Protein AF-A0A8H2JGE2-F1 (afdb_monomer_lite)

Secondary structure (DSSP, 8-state):
---HHHHHHHHHH-HHHHHHH-TT-EEEEEEEE-SSEEEEEEE-TT----SS--EEEEETTT--EEEEESSS-----TT-EEES-PPP-

Foldseek 3Di:
DDDPVLLLVLCVPDPVNCVVLHPPKHWDPKFWDDPFWTKIFIGRPVNPPLPPTWIWIATRPPSDTDDGDRDDDDPPPPPIDMDDDDDDD

pLDDT: mean 79.11, std 14.94, range [42.34, 95.44]

Structure (mmCIF, N/CA/C/O backbone):
data_AF-A0A8H2JGE2-F1
#
_entry.id   AF-A0A8H2JGE2-F1
#
loop_
_atom_site.group_PDB
_atom_site.id
_atom_site.type_symbol
_atom_site.label_atom_id
_atom_site.label_alt_id
_atom_site.label_comp_id
_atom_site.label_asym_id
_atom_site.label_entity_id
_atom_site.label_seq_id
_atom_site.pdbx_PDB_ins_code
_atom_site.Cartn_x
_atom_site.Cartn_y
_atom_site.Cartn_z
_atom_site.occupancy
_atom_site.B_iso_or_equiv
_atom_site.auth_seq_id
_atom_site.auth_comp_id
_atom_site.auth_asym_id
_atom_site.auth_atom_id
_atom_site.pdbx_PDB_model_num
ATOM 1 N N . MET A 1 1 ? -3.111 2.066 14.453 1.00 83.56 1 MET A N 1
ATOM 2 C CA . MET A 1 1 ? -3.471 2.043 13.028 1.00 83.56 1 MET A CA 1
ATOM 3 C C . MET A 1 1 ? -2.476 2.909 12.280 1.00 83.56 1 MET A C 1
ATOM 5 O O . MET A 1 1 ? -2.198 4.002 12.767 1.00 83.56 1 MET A O 1
ATOM 9 N N . ILE A 1 2 ? -1.897 2.415 11.188 1.00 92.44 2 ILE A N 1
ATOM 10 C CA . ILE A 1 2 ? -0.936 3.165 10.374 1.00 92.44 2 ILE A CA 1
ATOM 11 C C . ILE A 1 2 ? -1.649 4.058 9.352 1.00 92.44 2 ILE A C 1
ATOM 13 O O . ILE A 1 2 ? -2.795 3.801 8.971 1.00 92.44 2 ILE A O 1
ATOM 17 N N . THR A 1 3 ? -0.980 5.123 8.920 1.00 94.94 3 THR A N 1
ATOM 18 C CA . THR A 1 3 ? -1.486 6.024 7.878 1.00 94.94 3 THR A C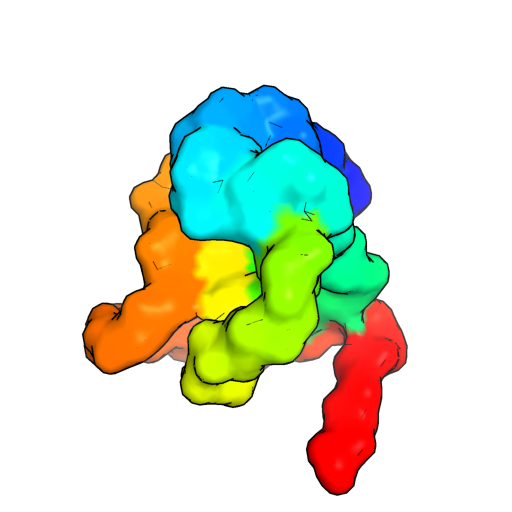A 1
ATOM 19 C C . THR A 1 3 ? -1.298 5.422 6.485 1.00 94.94 3 THR A C 1
ATOM 21 O O . THR A 1 3 ? -0.504 4.500 6.293 1.00 94.94 3 THR A O 1
ATOM 24 N N . PHE A 1 4 ? -2.002 5.972 5.494 1.00 92.62 4 PHE A N 1
ATOM 25 C CA . PHE A 1 4 ? -1.835 5.572 4.097 1.00 92.62 4 PHE A CA 1
ATOM 26 C C . PHE A 1 4 ? -0.398 5.803 3.596 1.00 92.62 4 PHE A C 1
ATOM 28 O O . PHE A 1 4 ? 0.189 4.923 2.980 1.00 92.62 4 PHE A O 1
ATOM 35 N N . GLU A 1 5 ? 0.221 6.935 3.942 1.00 94.00 5 GLU A N 1
ATOM 36 C CA . GLU A 1 5 ? 1.619 7.231 3.594 1.00 94.00 5 GLU A CA 1
ATOM 37 C C . GLU A 1 5 ? 2.607 6.242 4.238 1.00 94.00 5 GLU A C 1
ATOM 39 O O . GLU A 1 5 ? 3.543 5.777 3.588 1.00 94.00 5 GLU A O 1
ATOM 44 N N . GLN A 1 6 ? 2.373 5.855 5.497 1.00 95.44 6 GLN A N 1
ATOM 45 C CA . GLN A 1 6 ? 3.171 4.818 6.158 1.00 95.44 6 GLN A CA 1
ATOM 46 C C . GLN A 1 6 ? 3.029 3.473 5.445 1.00 95.44 6 GLN A C 1
ATOM 48 O O . GLN A 1 6 ? 4.025 2.794 5.217 1.00 95.44 6 GLN A O 1
ATOM 53 N N . ALA A 1 7 ? 1.807 3.115 5.053 1.00 93.81 7 ALA A N 1
ATOM 54 C CA . ALA A 1 7 ? 1.543 1.887 4.322 1.00 93.81 7 ALA A CA 1
ATOM 55 C C . ALA A 1 7 ? 2.209 1.899 2.928 1.00 93.81 7 ALA A C 1
ATOM 57 O O . ALA A 1 7 ? 2.805 0.896 2.541 1.00 93.81 7 ALA A O 1
ATOM 58 N N . ARG A 1 8 ? 2.224 3.043 2.222 1.00 93.88 8 ARG A N 1
ATOM 59 C CA . ARG A 1 8 ? 2.948 3.205 0.945 1.00 93.88 8 ARG A CA 1
ATOM 60 C C . ARG A 1 8 ? 4.448 2.998 1.128 1.00 93.88 8 ARG A C 1
ATOM 62 O O . ARG A 1 8 ? 5.077 2.296 0.340 1.00 93.88 8 ARG A O 1
ATOM 69 N N . SER A 1 9 ? 5.009 3.565 2.196 1.00 94.38 9 SER A N 1
ATOM 70 C CA . SER A 1 9 ? 6.418 3.383 2.550 1.00 94.38 9 SER A CA 1
ATOM 71 C C . SER A 1 9 ? 6.752 1.914 2.840 1.00 94.38 9 SER A C 1
ATOM 73 O O . SER A 1 9 ? 7.777 1.420 2.366 1.00 94.38 9 SER A O 1
ATOM 75 N N . THR A 1 10 ? 5.863 1.176 3.522 1.00 93.81 10 THR A N 1
ATOM 76 C CA . THR A 1 10 ? 6.012 -0.279 3.695 1.00 93.81 10 THR A CA 1
ATOM 77 C C . THR A 1 10 ? 6.078 -0.989 2.345 1.00 93.81 10 THR A C 1
ATOM 79 O O . THR A 1 10 ? 7.005 -1.765 2.125 1.00 93.81 10 THR A O 1
ATOM 82 N N . VAL A 1 11 ? 5.134 -0.724 1.435 1.00 91.12 11 VAL A N 1
ATOM 83 C CA . VAL A 1 11 ? 5.093 -1.388 0.119 1.00 91.12 11 VAL A CA 1
ATOM 84 C C . VAL A 1 11 ? 6.357 -1.087 -0.688 1.00 91.12 11 VAL A C 1
ATOM 86 O O . VAL A 1 11 ? 6.965 -2.010 -1.221 1.00 91.12 11 VAL A O 1
ATOM 89 N N . ALA A 1 12 ? 6.813 0.169 -0.713 1.00 91.44 12 ALA A N 1
ATOM 90 C CA . ALA A 1 12 ? 8.040 0.573 -1.407 1.00 91.44 12 ALA A CA 1
ATOM 91 C C . ALA A 1 12 ? 9.314 -0.100 -0.843 1.00 91.44 12 ALA A C 1
ATOM 93 O O . ALA A 1 12 ? 10.285 -0.359 -1.568 1.00 91.44 12 ALA A O 1
ATOM 94 N N . ALA A 1 13 ? 9.327 -0.385 0.463 1.00 91.88 13 ALA A N 1
ATOM 95 C CA . ALA A 1 13 ? 10.445 -1.025 1.147 1.00 91.88 13 ALA A CA 1
ATOM 96 C C . ALA A 1 13 ? 10.399 -2.564 1.108 1.00 91.88 13 ALA A C 1
ATOM 98 O O . ALA A 1 13 ? 11.433 -3.196 1.346 1.00 91.88 13 ALA A O 1
ATOM 99 N N . ASP A 1 14 ? 9.244 -3.165 0.812 1.00 90.94 14 ASP A N 1
ATOM 100 C CA . ASP A 1 14 ? 9.047 -4.612 0.858 1.00 90.94 14 ASP A CA 1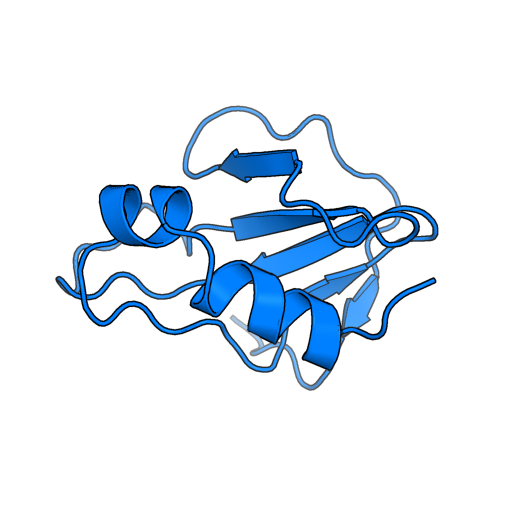
ATOM 101 C C . ASP A 1 14 ? 9.883 -5.324 -0.219 1.00 90.94 14 ASP A C 1
ATOM 103 O O . ASP A 1 14 ? 9.710 -5.141 -1.427 1.00 90.94 14 ASP A O 1
ATOM 107 N N . ALA A 1 15 ? 10.821 -6.160 0.234 1.00 88.94 15 ALA A N 1
ATOM 108 C CA . ALA A 1 15 ? 11.750 -6.866 -0.647 1.00 88.94 15 ALA A CA 1
ATOM 109 C C . ALA A 1 15 ? 11.030 -7.800 -1.622 1.00 88.94 15 ALA A C 1
ATOM 111 O O . ALA A 1 15 ? 11.481 -8.004 -2.745 1.00 88.94 15 ALA A O 1
ATOM 112 N N . ALA A 1 16 ? 9.903 -8.354 -1.197 1.00 84.81 16 ALA A N 1
ATOM 113 C CA . ALA A 1 16 ? 9.186 -9.347 -1.955 1.00 84.81 16 ALA A CA 1
ATOM 114 C C . ALA A 1 16 ? 8.196 -8.680 -2.938 1.00 84.81 16 ALA A C 1
ATOM 116 O O . ALA A 1 16 ? 7.811 -9.312 -3.922 1.00 84.81 16 ALA A O 1
ATOM 117 N N . VAL A 1 17 ? 7.767 -7.435 -2.696 1.00 85.25 17 VAL A N 1
ATOM 118 C CA . VAL A 1 17 ? 7.114 -6.571 -3.700 1.00 85.25 17 VAL A CA 1
ATOM 119 C C . VAL A 1 17 ? 8.131 -6.194 -4.779 1.00 85.25 17 VAL A C 1
ATOM 121 O O . VAL A 1 17 ? 7.856 -6.382 -5.960 1.00 85.25 17 VAL A O 1
ATOM 124 N N . ARG A 1 18 ? 9.343 -5.784 -4.387 1.00 86.62 18 ARG A N 1
ATOM 125 C CA . ARG A 1 18 ? 10.439 -5.483 -5.324 1.00 86.62 18 ARG A CA 1
ATOM 126 C C . ARG A 1 18 ? 10.828 -6.672 -6.202 1.00 86.62 18 ARG A C 1
ATOM 128 O O . ARG A 1 18 ? 11.017 -6.506 -7.399 1.00 86.62 18 ARG A O 1
ATOM 135 N N . GLU A 1 19 ? 10.909 -7.871 -5.629 1.00 85.69 19 GLU A N 1
ATOM 136 C CA . GLU A 1 19 ? 11.182 -9.101 -6.387 1.00 85.69 19 GLU A CA 1
ATOM 137 C C . GLU A 1 19 ? 10.099 -9.387 -7.439 1.00 85.69 19 GLU A C 1
ATOM 139 O O . GLU A 1 19 ? 10.404 -9.909 -8.507 1.00 85.69 19 GLU A O 1
ATOM 144 N N . PHE A 1 20 ? 8.842 -9.030 -7.154 1.00 81.12 20 PHE A N 1
ATOM 145 C CA . PHE A 1 20 ? 7.713 -9.306 -8.039 1.00 81.12 20 PHE A CA 1
ATOM 146 C C . PHE A 1 20 ? 7.544 -8.259 -9.152 1.00 81.12 20 PHE A C 1
ATOM 148 O O . PHE A 1 20 ? 7.317 -8.638 -10.296 1.00 81.12 20 PHE A O 1
ATOM 155 N N . PHE A 1 21 ? 7.658 -6.963 -8.838 1.00 80.44 21 PHE A N 1
ATOM 156 C CA . PHE A 1 21 ? 7.448 -5.863 -9.802 1.00 80.44 21 PHE A CA 1
ATOM 157 C C . PHE A 1 21 ? 8.735 -5.318 -10.434 1.00 80.44 21 PHE A C 1
ATOM 159 O O . PHE A 1 21 ? 8.680 -4.443 -11.300 1.00 80.44 21 PHE A O 1
ATOM 166 N N . GLY A 1 22 ? 9.888 -5.833 -10.006 1.00 81.19 22 GLY A N 1
ATOM 167 C CA . GLY A 1 22 ? 11.202 -5.392 -10.449 1.00 81.19 22 GLY A CA 1
ATOM 168 C C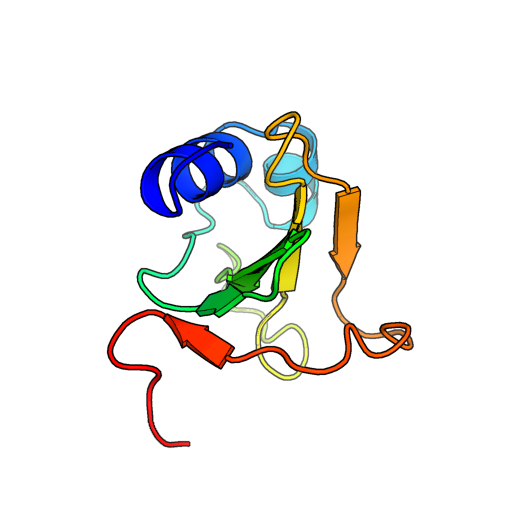 . GLY A 1 22 ? 11.718 -4.164 -9.701 1.00 81.19 22 GLY A C 1
ATOM 169 O O . GLY A 1 22 ? 10.985 -3.425 -9.040 1.00 81.19 22 GLY A O 1
ATOM 170 N N . ASP A 1 23 ? 13.024 -3.936 -9.818 1.00 80.38 23 ASP A N 1
ATOM 171 C CA . ASP A 1 23 ? 13.647 -2.710 -9.330 1.00 80.38 23 ASP A CA 1
ATOM 172 C C . ASP A 1 23 ? 13.103 -1.509 -10.116 1.00 80.38 23 ASP A C 1
ATOM 174 O O . ASP A 1 23 ? 13.249 -1.444 -11.334 1.00 80.38 23 ASP A O 1
ATOM 178 N N . GLY A 1 24 ? 12.497 -0.547 -9.413 1.00 81.62 24 GLY A N 1
ATOM 179 C CA . GLY A 1 24 ? 11.963 0.680 -10.015 1.00 81.62 24 GLY A CA 1
ATOM 180 C C . GLY A 1 24 ? 10.439 0.764 -10.112 1.00 81.62 24 GLY A C 1
ATOM 181 O O . GLY A 1 24 ? 9.951 1.714 -10.716 1.00 81.62 24 GLY A O 1
ATOM 182 N N . PHE A 1 25 ? 9.695 -0.176 -9.518 1.00 86.38 25 PHE A N 1
ATOM 183 C CA . PHE A 1 25 ? 8.245 -0.033 -9.376 1.00 86.38 25 PHE A CA 1
ATOM 184 C C . PHE A 1 25 ? 7.886 1.226 -8.575 1.00 86.38 25 PHE A C 1
ATOM 186 O O . PHE A 1 25 ? 8.630 1.641 -7.676 1.00 86.38 25 PHE A O 1
ATOM 193 N N . THR A 1 26 ? 6.726 1.808 -8.859 1.00 88.25 26 THR A N 1
ATOM 194 C CA . THR A 1 26 ? 6.200 2.963 -8.120 1.00 88.25 26 THR A CA 1
ATOM 195 C C . THR A 1 26 ? 4.889 2.614 -7.441 1.00 88.25 26 THR A C 1
ATOM 197 O O . THR A 1 26 ? 4.065 1.905 -7.999 1.00 88.25 26 THR A O 1
ATOM 200 N N . VAL A 1 27 ? 4.703 3.090 -6.209 1.00 89.25 27 VAL A N 1
ATOM 201 C CA . VAL A 1 27 ? 3.432 2.962 -5.483 1.00 89.25 27 VAL A CA 1
ATOM 202 C C . VAL A 1 27 ? 2.644 4.244 -5.684 1.00 89.25 27 VAL A C 1
ATOM 204 O O . VAL A 1 27 ? 3.153 5.322 -5.348 1.00 89.25 27 VAL A O 1
ATOM 207 N N . ASP A 1 28 ? 1.413 4.130 -6.163 1.00 88.00 28 ASP A N 1
ATOM 208 C CA . ASP A 1 28 ? 0.574 5.280 -6.480 1.00 88.00 28 ASP A CA 1
ATOM 209 C C . ASP A 1 28 ? 0.219 6.128 -5.260 1.00 88.00 28 ASP A C 1
ATOM 211 O O . ASP A 1 28 ? 0.247 5.679 -4.110 1.00 88.00 28 ASP A O 1
ATOM 215 N N . GLU A 1 29 ? -0.096 7.398 -5.518 1.00 88.75 29 GLU A N 1
ATOM 216 C CA . GLU A 1 29 ? -0.559 8.344 -4.495 1.00 88.75 29 GLU A CA 1
ATOM 217 C C . GLU A 1 29 ? -2.033 8.163 -4.128 1.00 88.75 29 GLU A C 1
ATOM 219 O O . GLU A 1 29 ? -2.470 8.690 -3.104 1.00 88.75 29 GLU A O 1
ATOM 224 N N . PHE A 1 30 ? -2.775 7.401 -4.929 1.00 86.56 30 PHE A N 1
ATOM 225 C CA . PHE A 1 30 ? -4.161 7.037 -4.681 1.00 86.56 30 PHE A CA 1
ATOM 226 C C . PHE A 1 30 ? -4.280 5.555 -4.305 1.00 86.56 30 PHE A C 1
ATOM 228 O O . PHE A 1 30 ? -3.355 4.754 -4.465 1.00 86.56 30 PHE A O 1
ATOM 235 N N . GLY A 1 31 ? -5.435 5.180 -3.770 1.00 87.00 31 GLY A N 1
ATOM 236 C CA . GLY A 1 31 ? -5.741 3.794 -3.438 1.00 87.00 31 GLY A CA 1
ATOM 237 C C . GLY A 1 31 ? -7.148 3.660 -2.885 1.00 87.00 31 GLY A C 1
ATOM 238 O O . GLY A 1 31 ? -7.975 4.556 -3.038 1.00 87.00 31 GLY A O 1
ATOM 239 N N . TRP A 1 32 ? -7.414 2.558 -2.194 1.00 89.94 32 TRP A N 1
ATOM 240 C CA . TRP A 1 32 ? -8.689 2.321 -1.528 1.00 89.94 32 TRP A CA 1
ATOM 241 C C . TRP A 1 32 ? -8.488 1.840 -0.097 1.00 89.94 32 TRP A C 1
ATOM 243 O O . TRP A 1 32 ? -7.435 1.313 0.261 1.00 89.94 32 TRP A O 1
ATOM 253 N N . GLN A 1 33 ? -9.501 2.008 0.747 1.00 90.94 33 GLN A N 1
ATOM 254 C CA . GLN A 1 33 ? -9.464 1.535 2.127 1.00 90.94 33 GLN A CA 1
ATOM 255 C C . GLN A 1 33 ? -10.817 1.088 2.652 1.00 90.94 33 GLN A C 1
ATOM 257 O O . GLN A 1 33 ? -11.848 1.620 2.256 1.00 90.94 33 GLN A O 1
ATOM 262 N N . ASN A 1 34 ? -10.790 0.196 3.633 1.00 89.31 34 ASN A N 1
ATOM 263 C CA . ASN A 1 34 ? -11.895 -0.026 4.563 1.00 89.31 34 ASN A CA 1
ATOM 264 C C . ASN A 1 34 ? -11.359 0.057 6.004 1.00 89.31 34 ASN A C 1
ATOM 266 O O . ASN A 1 34 ? -10.279 0.613 6.226 1.00 89.31 34 ASN A O 1
ATOM 270 N N . ASP A 1 35 ? -12.091 -0.451 6.991 1.00 89.94 35 ASP A N 1
ATOM 271 C CA . ASP A 1 35 ? -11.666 -0.383 8.395 1.00 89.94 35 ASP A CA 1
ATOM 272 C C . ASP A 1 35 ? -10.377 -1.176 8.680 1.00 89.94 35 ASP A C 1
ATOM 274 O O . ASP A 1 35 ? -9.603 -0.791 9.559 1.00 89.94 35 ASP A O 1
ATOM 278 N N . ASP A 1 36 ? -10.090 -2.215 7.893 1.00 89.50 36 ASP A N 1
ATOM 279 C CA . ASP A 1 36 ? -9.025 -3.180 8.178 1.00 89.50 36 ASP A CA 1
ATOM 280 C C . ASP A 1 36 ? -7.783 -2.999 7.297 1.00 89.50 36 ASP A C 1
ATOM 282 O O . ASP A 1 36 ? -6.655 -3.192 7.765 1.00 89.50 36 ASP A O 1
ATOM 286 N N . VAL A 1 37 ? -7.957 -2.618 6.026 1.00 90.06 37 VAL A N 1
ATOM 287 C CA . VAL A 1 37 ? -6.875 -2.647 5.028 1.00 90.06 37 VAL A CA 1
ATOM 288 C C . VAL A 1 37 ? -6.774 -1.380 4.182 1.00 90.06 37 VAL A C 1
ATOM 290 O O . VAL A 1 37 ? -7.749 -0.652 3.979 1.00 90.06 37 VAL A O 1
ATOM 293 N N . TYR A 1 38 ? -5.570 -1.147 3.657 1.00 90.81 38 TYR A N 1
ATOM 294 C CA . TYR A 1 38 ? -5.329 -0.312 2.481 1.00 90.81 38 TYR A CA 1
ATOM 295 C C . TYR A 1 38 ? -5.104 -1.206 1.259 1.00 90.81 38 TYR A C 1
ATOM 297 O O . TYR A 1 38 ? -4.357 -2.178 1.342 1.00 90.81 38 TYR A O 1
ATOM 305 N N . LEU A 1 39 ? -5.709 -0.852 0.130 1.00 88.50 39 LEU A N 1
ATOM 306 C CA . LEU A 1 39 ? -5.433 -1.391 -1.197 1.00 88.50 39 LEU A CA 1
ATOM 307 C C . LEU A 1 39 ? -4.686 -0.315 -1.996 1.00 88.50 39 LEU A C 1
ATOM 309 O O . LEU A 1 39 ? -5.186 0.799 -2.141 1.00 88.50 39 LEU A O 1
ATOM 313 N N . MET A 1 40 ? -3.494 -0.630 -2.490 1.00 87.56 40 MET A N 1
ATOM 314 C CA . MET A 1 40 ? -2.611 0.320 -3.175 1.00 87.56 40 MET A CA 1
ATOM 315 C C . MET A 1 40 ? -2.340 -0.122 -4.593 1.00 87.56 40 MET A C 1
ATOM 317 O O . MET A 1 40 ? -1.953 -1.270 -4.786 1.00 87.56 40 MET A O 1
ATOM 321 N N . SER A 1 41 ? -2.483 0.793 -5.543 1.00 85.12 41 SER A N 1
ATOM 322 C CA . SER A 1 41 ? -2.056 0.569 -6.919 1.00 85.12 41 SER A CA 1
ATOM 323 C C . SER A 1 41 ? -0.534 0.725 -7.040 1.00 85.12 41 SER A C 1
ATOM 325 O O . SER A 1 41 ? 0.093 1.500 -6.303 1.00 85.12 41 SER A O 1
ATOM 327 N N . VAL A 1 42 ? 0.069 -0.092 -7.898 1.00 83.69 42 VAL A N 1
ATOM 328 C CA . VAL A 1 42 ? 1.510 -0.139 -8.147 1.00 83.69 42 VAL A CA 1
ATOM 329 C C . VAL A 1 42 ? 1.757 -0.190 -9.649 1.00 83.69 42 VAL A C 1
ATOM 331 O O . VAL A 1 42 ? 1.157 -1.002 -10.340 1.00 83.69 42 VAL A O 1
ATOM 334 N N . ASP A 1 43 ? 2.715 0.586 -10.140 1.00 82.38 43 ASP A N 1
ATOM 335 C CA . ASP A 1 43 ? 3.199 0.474 -11.514 1.00 82.38 43 ASP A CA 1
ATOM 336 C C . ASP A 1 43 ? 4.490 -0.342 -11.554 1.00 82.38 43 ASP A C 1
ATOM 338 O O . ASP A 1 43 ? 5.453 -0.058 -10.834 1.00 82.38 43 ASP A O 1
ATOM 342 N N . ALA A 1 44 ? 4.521 -1.368 -12.406 1.00 75.94 44 ALA A N 1
ATOM 343 C CA . ALA A 1 44 ? 5.704 -2.196 -12.613 1.00 75.94 44 ALA A CA 1
ATOM 344 C C . ALA A 1 44 ? 6.797 -1.440 -13.388 1.00 75.94 44 ALA A C 1
ATOM 346 O O . ALA A 1 44 ? 6.518 -0.632 -14.275 1.00 75.94 44 ALA A O 1
ATOM 347 N N . ALA A 1 45 ? 8.061 -1.750 -13.088 1.00 71.94 45 ALA A N 1
ATOM 348 C CA . ALA A 1 45 ? 9.213 -1.053 -13.666 1.00 71.94 45 ALA A CA 1
ATOM 349 C C . ALA A 1 45 ? 9.404 -1.294 -15.177 1.00 71.94 45 ALA A C 1
ATOM 351 O O . ALA A 1 45 ? 10.081 -0.521 -15.855 1.00 71.94 45 ALA A O 1
ATOM 352 N N . ASP A 1 46 ? 8.855 -2.389 -15.706 1.00 67.75 46 ASP A N 1
ATOM 353 C CA . ASP A 1 46 ? 9.098 -2.870 -17.069 1.00 67.75 46 ASP A CA 1
ATOM 354 C C . ASP A 1 46 ? 8.062 -2.386 -18.097 1.00 67.75 46 ASP A C 1
ATOM 356 O O . ASP A 1 46 ? 8.184 -2.695 -19.286 1.00 67.75 46 ASP A O 1
ATOM 360 N N . GLY A 1 47 ? 7.060 -1.611 -17.666 1.00 57.25 47 GLY A N 1
ATOM 361 C CA . GLY A 1 47 ? 5.984 -1.123 -18.530 1.00 57.25 47 GLY A CA 1
ATOM 362 C C . GLY A 1 47 ? 5.101 -2.238 -19.103 1.00 57.25 47 GLY A C 1
ATOM 363 O O . GLY A 1 47 ? 4.300 -1.980 -20.006 1.00 57.25 47 GLY A O 1
ATOM 364 N N . VAL A 1 48 ? 5.237 -3.477 -18.613 1.00 56.94 48 VAL A N 1
ATOM 365 C CA . VAL A 1 48 ? 4.339 -4.569 -18.976 1.00 56.94 48 VAL A CA 1
ATOM 366 C C . VAL A 1 48 ? 3.052 -4.371 -18.192 1.00 56.94 48 VAL A C 1
ATOM 368 O O . VAL A 1 48 ? 3.025 -4.465 -16.968 1.00 56.94 48 VAL A O 1
ATOM 371 N N . ALA A 1 49 ? 1.965 -4.104 -18.916 1.00 50.97 49 ALA A N 1
ATOM 372 C CA . ALA A 1 49 ? 0.638 -4.033 -18.332 1.00 50.97 49 ALA A CA 1
ATOM 373 C C . ALA A 1 49 ? 0.281 -5.396 -17.723 1.00 50.97 49 ALA A C 1
ATOM 375 O O . ALA A 1 49 ? -0.119 -6.334 -18.419 1.00 50.97 49 ALA A O 1
ATOM 376 N N . LEU A 1 50 ? 0.424 -5.507 -16.405 1.00 57.12 50 LEU A N 1
ATOM 377 C CA . LEU A 1 50 ? -0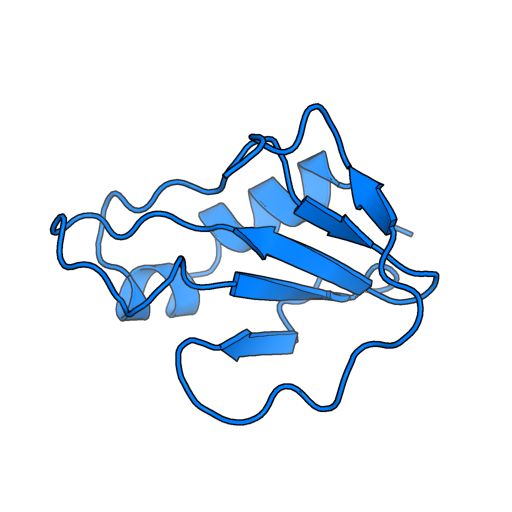.204 -6.553 -15.615 1.00 57.12 50 LEU A CA 1
ATOM 378 C C . LEU A 1 50 ? -1.701 -6.230 -15.566 1.00 57.12 50 LEU A C 1
ATOM 380 O O . LEU A 1 50 ? -2.158 -5.659 -14.591 1.00 57.12 50 LEU A O 1
ATOM 384 N N . PHE A 1 51 ? -2.404 -6.509 -16.670 1.00 49.75 51 PHE A N 1
ATOM 385 C CA . PHE A 1 51 ? -3.863 -6.489 -16.854 1.00 49.75 51 PHE A CA 1
ATOM 386 C C . PHE A 1 51 ? -4.634 -5.697 -15.764 1.00 49.75 51 PHE A C 1
ATOM 388 O O . PHE A 1 51 ? -5.137 -6.300 -14.819 1.00 49.75 51 PHE A O 1
ATOM 395 N N . ASP A 1 52 ? -4.695 -4.366 -15.929 1.00 55.22 52 ASP A N 1
ATOM 396 C CA . ASP A 1 52 ? -5.487 -3.381 -15.154 1.00 55.22 52 ASP A CA 1
ATOM 397 C C . ASP A 1 52 ? -4.958 -2.935 -13.767 1.00 55.22 52 ASP A C 1
ATOM 399 O O . ASP A 1 52 ? -5.727 -2.736 -12.835 1.00 55.22 52 ASP A O 1
ATOM 403 N N . THR A 1 53 ? -3.644 -2.691 -13.674 1.00 59.59 53 THR A N 1
ATOM 404 C CA . THR A 1 53 ? -2.904 -2.126 -12.517 1.00 59.59 53 THR A CA 1
ATOM 405 C C . THR A 1 53 ? -2.837 -3.062 -11.297 1.00 59.59 53 THR A C 1
ATOM 407 O O . THR A 1 53 ? -3.834 -3.330 -10.623 1.00 59.59 53 THR A O 1
ATOM 410 N N . PRO A 1 54 ? -1.655 -3.610 -10.963 1.00 69.31 54 PRO A N 1
ATOM 411 C CA . PRO A 1 54 ? -1.530 -4.534 -9.847 1.00 69.31 54 PRO A CA 1
ATOM 412 C C . PRO A 1 54 ? -1.754 -3.821 -8.510 1.00 69.31 54 PRO A C 1
ATOM 414 O O . PRO A 1 54 ? -1.236 -2.731 -8.272 1.00 69.31 54 PRO A O 1
ATOM 417 N N . ALA A 1 55 ? -2.488 -4.480 -7.609 1.00 78.88 55 ALA A N 1
ATOM 418 C CA . ALA A 1 55 ? -2.841 -3.911 -6.317 1.00 78.88 55 ALA A CA 1
ATOM 419 C C . ALA A 1 55 ? -2.262 -4.705 -5.133 1.00 78.88 55 ALA A C 1
ATOM 421 O O . ALA A 1 55 ? -2.238 -5.943 -5.120 1.00 78.88 55 ALA A O 1
ATOM 422 N N . ILE A 1 56 ? -1.813 -3.979 -4.107 1.00 86.81 56 ILE A N 1
ATOM 423 C CA . ILE A 1 56 ? -1.199 -4.510 -2.884 1.00 86.81 56 ILE A CA 1
ATOM 424 C C . ILE A 1 56 ? -2.077 -4.213 -1.677 1.00 86.81 56 ILE A C 1
ATOM 426 O O . ILE A 1 56 ? -2.487 -3.074 -1.465 1.00 86.81 56 ILE A O 1
ATOM 430 N N . LEU A 1 57 ? -2.332 -5.238 -0.863 1.00 88.75 57 LEU A N 1
A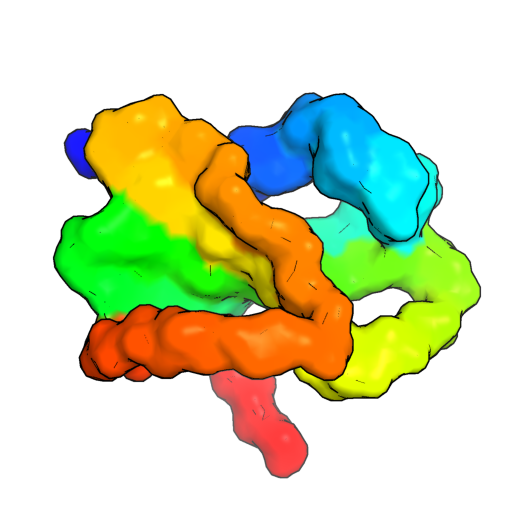TOM 431 C CA . LEU A 1 57 ? -3.064 -5.107 0.395 1.00 88.75 57 LEU A CA 1
ATOM 432 C C . LEU A 1 57 ? -2.113 -4.917 1.577 1.00 88.75 57 LEU A C 1
ATOM 434 O O . LEU A 1 57 ? -1.188 -5.712 1.768 1.00 88.75 57 LEU A O 1
ATOM 438 N N . VAL A 1 58 ? -2.388 -3.911 2.405 1.00 90.50 58 VAL A N 1
ATOM 439 C CA . VAL A 1 58 ? -1.653 -3.614 3.641 1.00 90.50 58 VAL A CA 1
ATOM 440 C C . VAL A 1 58 ? -2.604 -3.601 4.831 1.00 90.50 58 VAL A C 1
ATOM 442 O O . VAL A 1 58 ? -3.608 -2.890 4.825 1.00 90.50 58 VAL A O 1
ATOM 445 N N . ASP A 1 59 ? -2.260 -4.351 5.873 1.00 92.12 59 ASP A N 1
ATOM 446 C CA . ASP A 1 59 ? -2.985 -4.376 7.142 1.00 92.12 59 ASP A CA 1
ATOM 447 C C . ASP A 1 59 ? -2.816 -3.045 7.889 1.00 92.12 59 ASP A C 1
ATOM 449 O O . ASP A 1 59 ? -1.694 -2.620 8.185 1.00 92.12 59 ASP A O 1
ATOM 453 N N . LYS A 1 60 ? -3.915 -2.382 8.251 1.00 92.88 60 LYS A N 1
ATOM 454 C CA . LYS A 1 60 ? -3.849 -1.083 8.931 1.00 92.88 60 LYS A CA 1
ATOM 455 C C . LYS A 1 60 ? -3.377 -1.175 10.381 1.00 92.88 60 LYS A C 1
ATOM 457 O O . LYS A 1 60 ? -2.915 -0.176 10.941 1.00 92.88 60 LYS A O 1
ATOM 462 N N . THR A 1 61 ? -3.522 -2.326 11.028 1.00 93.12 61 THR A N 1
ATOM 463 C CA . THR A 1 61 ? -3.189 -2.501 12.448 1.00 93.12 61 THR A CA 1
ATOM 464 C C . THR A 1 61 ? -1.693 -2.714 12.639 1.00 93.12 61 THR A C 1
ATOM 466 O O . THR A 1 61 ? -1.081 -2.090 13.507 1.00 93.12 61 THR A O 1
ATOM 469 N N . THR A 1 62 ? -1.115 -3.569 11.807 1.00 92.44 62 THR A N 1
ATOM 470 C CA . THR A 1 62 ? 0.260 -4.067 11.886 1.00 92.44 62 THR A CA 1
ATOM 471 C C . THR A 1 62 ? 1.182 -3.404 10.871 1.00 92.44 62 THR A C 1
ATOM 473 O O . THR A 1 62 ? 2.393 -3.382 11.075 1.00 92.44 62 THR A O 1
ATOM 476 N N . GLY A 1 63 ? 0.626 -2.850 9.792 1.00 91.50 63 GLY A N 1
ATOM 477 C CA . GLY A 1 63 ? 1.388 -2.293 8.684 1.00 91.50 63 GLY A CA 1
ATOM 478 C C . GLY A 1 63 ? 2.061 -3.333 7.802 1.00 91.50 63 GLY A C 1
ATOM 479 O O . GLY A 1 63 ? 2.973 -2.977 7.064 1.00 91.50 63 GLY A O 1
ATOM 480 N N . MET A 1 64 ? 1.651 -4.599 7.888 1.00 91.06 64 MET A N 1
ATOM 481 C CA . MET A 1 64 ? 2.213 -5.685 7.089 1.00 91.06 64 MET A CA 1
ATOM 482 C C . MET A 1 64 ? 1.547 -5.780 5.716 1.00 91.06 64 MET A C 1
ATOM 484 O O . MET A 1 64 ? 0.334 -5.613 5.590 1.00 91.06 64 MET A O 1
ATOM 488 N N . VAL A 1 65 ? 2.336 -6.118 4.696 1.00 89.44 65 VAL A N 1
ATOM 489 C CA . VAL A 1 65 ? 1.820 -6.498 3.376 1.00 89.44 65 VAL A CA 1
ATOM 490 C C . VAL A 1 65 ? 1.152 -7.871 3.492 1.00 89.44 65 VAL A C 1
ATOM 492 O O . VAL A 1 65 ? 1.802 -8.849 3.862 1.00 89.44 65 VAL A O 1
ATOM 495 N N . ILE A 1 66 ? -0.149 -7.943 3.203 1.00 83.44 66 ILE A N 1
ATOM 496 C CA . ILE A 1 66 ? -0.951 -9.171 3.330 1.00 83.44 66 ILE A CA 1
ATOM 497 C C . ILE A 1 66 ? -0.922 -9.977 2.027 1.00 83.44 66 ILE A C 1
ATOM 499 O O . ILE A 1 66 ? -0.755 -11.196 2.052 1.00 83.44 66 ILE A O 1
ATOM 503 N N . GLN A 1 67 ? -1.101 -9.315 0.879 1.00 72.50 67 GLN A N 1
ATOM 504 C CA . GLN A 1 67 ? -1.242 -9.995 -0.407 1.00 72.50 67 GLN A CA 1
ATOM 505 C C . GLN A 1 67 ? -0.779 -9.110 -1.567 1.00 72.50 67 GLN A C 1
ATOM 507 O O . GLN A 1 67 ? -1.055 -7.911 -1.603 1.00 72.50 67 GLN A O 1
ATOM 512 N N . LYS A 1 68 ? -0.082 -9.736 -2.521 1.00 68.31 68 LYS A N 1
ATOM 513 C CA . LYS A 1 68 ? 0.375 -9.137 -3.777 1.00 68.31 68 LYS A CA 1
ATOM 514 C C . LYS A 1 68 ? -0.473 -9.731 -4.893 1.00 68.31 68 LYS A C 1
ATOM 516 O O . LYS A 1 68 ? -0.253 -10.883 -5.265 1.00 68.31 68 LYS A O 1
ATOM 521 N N . 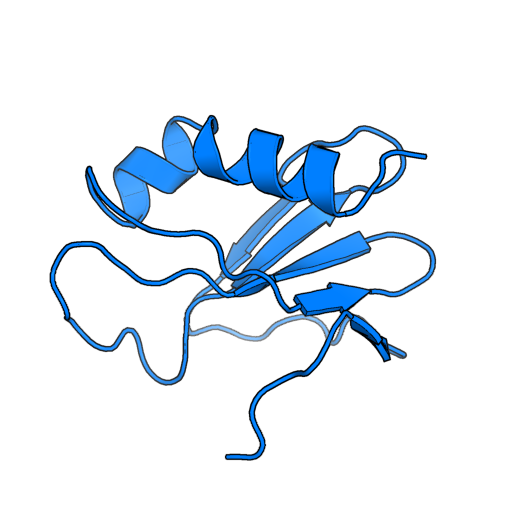THR A 1 69 ? -1.494 -9.025 -5.357 1.00 58.84 69 THR A N 1
ATOM 522 C CA . THR A 1 69 ? -2.456 -9.591 -6.313 1.00 58.84 69 THR A CA 1
ATOM 523 C C . THR A 1 69 ? -2.483 -8.765 -7.586 1.00 58.84 69 THR A C 1
ATOM 525 O O . THR A 1 69 ? -2.981 -7.648 -7.605 1.00 58.84 69 THR A O 1
ATOM 528 N N . GLY A 1 70 ? -1.997 -9.369 -8.667 1.00 49.16 70 GLY A N 1
ATOM 529 C CA . GLY A 1 70 ? -2.555 -9.196 -10.003 1.00 49.16 70 GLY A CA 1
ATOM 530 C C . GLY A 1 70 ? -3.198 -10.527 -10.415 1.00 49.16 70 GLY A C 1
ATOM 531 O O . GLY A 1 70 ? -2.638 -11.586 -10.138 1.00 49.16 70 GLY A O 1
ATOM 532 N N . LEU A 1 71 ? -4.366 -10.478 -11.061 1.00 46.41 71 LEU A N 1
ATOM 533 C CA . LEU A 1 71 ? -5.005 -11.552 -11.850 1.00 46.41 71 LEU A CA 1
ATOM 534 C C . LEU A 1 71 ? -5.870 -12.674 -11.237 1.00 46.41 71 LEU A C 1
ATOM 536 O O . LEU A 1 71 ? -6.533 -13.339 -12.030 1.00 46.41 71 LEU A O 1
ATOM 540 N N . LEU A 1 72 ? -5.992 -12.919 -9.928 1.00 42.34 72 LEU A N 1
ATOM 541 C CA . LEU A 1 72 ? -6.879 -14.009 -9.458 1.00 42.34 72 LEU A CA 1
ATOM 542 C C . LEU A 1 72 ? -7.684 -13.650 -8.210 1.00 42.34 72 LEU A C 1
ATOM 544 O O . LEU A 1 72 ? -7.188 -13.750 -7.094 1.00 42.34 72 LEU A O 1
ATOM 548 N N . GLY A 1 73 ? -8.957 -13.305 -8.438 1.00 43.88 73 GLY A N 1
ATOM 549 C CA . GLY A 1 73 ? -10.041 -13.463 -7.469 1.00 43.88 73 GLY A CA 1
ATOM 550 C C . GLY A 1 73 ? -9.758 -12.866 -6.099 1.00 43.88 73 GLY A C 1
ATOM 551 O O . GLY A 1 73 ? -9.675 -13.612 -5.125 1.00 43.88 73 GLY A O 1
ATOM 552 N N . ILE A 1 74 ? -9.649 -11.534 -6.022 1.00 50.69 74 ILE A N 1
ATOM 553 C CA . ILE A 1 74 ? -9.725 -10.828 -4.740 1.00 50.69 74 ILE A CA 1
ATOM 554 C C . ILE A 1 74 ? -10.999 -11.339 -4.041 1.00 50.69 74 ILE A C 1
ATOM 556 O O . ILE A 1 74 ? -12.084 -11.190 -4.614 1.00 50.69 74 ILE A O 1
ATOM 560 N N . PRO A 1 75 ? -10.920 -11.960 -2.844 1.00 47.22 75 PRO A N 1
ATOM 561 C CA . PRO A 1 75 ? -12.092 -12.026 -1.992 1.00 47.22 75 PRO A CA 1
ATOM 562 C C . PRO A 1 75 ? -12.436 -10.570 -1.748 1.00 47.22 75 PRO A C 1
ATOM 564 O O . PRO A 1 75 ? -11.644 -9.880 -1.114 1.00 47.22 75 PRO A O 1
ATOM 567 N N . SER A 1 76 ? -13.521 -10.101 -2.374 1.00 50.53 76 SER A N 1
ATOM 568 C CA . SER A 1 76 ? -13.964 -8.710 -2.358 1.00 50.53 76 SER A CA 1
ATOM 569 C C . SER A 1 76 ? -13.725 -8.171 -0.963 1.00 50.53 76 SER A C 1
ATOM 571 O O . SER A 1 76 ? -14.415 -8.622 -0.056 1.00 50.53 76 SER A O 1
ATOM 573 N N . ALA A 1 77 ? -12.717 -7.311 -0.785 1.00 57.44 77 ALA A N 1
ATOM 574 C CA . ALA A 1 77 ? -12.629 -6.481 0.399 1.00 57.44 77 ALA A CA 1
ATOM 575 C C . ALA A 1 77 ? -13.858 -5.583 0.260 1.00 57.44 77 ALA A C 1
ATOM 577 O O . ALA A 1 77 ? -13.845 -4.681 -0.585 1.00 57.44 77 ALA A O 1
ATOM 578 N N . PRO A 1 78 ? -14.984 -5.929 0.909 1.00 59.12 78 PRO A N 1
ATOM 579 C CA . PRO A 1 78 ? -16.199 -5.185 0.679 1.00 59.12 78 PRO A CA 1
ATOM 580 C C . PRO A 1 78 ? -15.985 -3.783 1.260 1.00 59.12 78 PRO A C 1
ATOM 582 O O . PRO A 1 78 ? -15.134 -3.576 2.134 1.00 59.12 78 PRO A O 1
ATOM 585 N N . ASP A 1 79 ? -16.726 -2.816 0.729 1.00 77.31 79 ASP A N 1
ATOM 586 C CA . ASP A 1 79 ? -16.801 -1.458 1.278 1.00 77.31 79 ASP A CA 1
ATOM 587 C C . ASP A 1 79 ? -15.521 -0.611 1.153 1.00 77.31 79 ASP A C 1
ATOM 589 O O . ASP A 1 79 ? -15.346 0.373 1.873 1.00 77.31 79 ASP A O 1
ATOM 593 N N . LEU A 1 80 ? -14.646 -0.943 0.200 1.00 83.19 80 LEU A N 1
ATOM 594 C CA . LEU A 1 80 ? -13.499 -0.109 -0.154 1.00 83.19 80 LEU A CA 1
ATOM 595 C C . LEU A 1 80 ? -13.936 1.293 -0.621 1.00 83.19 80 LEU A C 1
ATOM 597 O O . LEU A 1 80 ? -14.689 1.441 -1.582 1.00 83.19 80 LEU A O 1
ATOM 601 N N . GLN A 1 81 ? -13.422 2.325 0.047 1.00 86.69 81 GLN A N 1
ATOM 602 C CA . GLN A 1 81 ? -13.595 3.738 -0.291 1.00 86.69 81 GLN A CA 1
ATOM 603 C C . GLN A 1 81 ? -12.306 4.305 -0.898 1.00 86.69 81 GLN A C 1
ATOM 605 O O . GLN A 1 81 ? -11.224 3.955 -0.417 1.00 86.69 81 GLN A O 1
ATOM 610 N N . PRO A 1 82 ? -12.391 5.186 -1.909 1.00 88.00 82 PRO A N 1
ATOM 611 C CA . PRO A 1 82 ? -11.216 5.782 -2.535 1.00 88.00 82 PRO A CA 1
ATOM 612 C C . PRO A 1 82 ? -10.431 6.675 -1.561 1.00 88.00 82 PRO A C 1
ATOM 614 O O . PRO A 1 82 ? -10.994 7.307 -0.662 1.00 88.00 82 PRO A O 1
ATOM 617 N N . ILE A 1 83 ? -9.117 6.734 -1.760 1.00 87.00 83 ILE A N 1
ATOM 618 C CA . ILE A 1 83 ? -8.187 7.646 -1.092 1.00 87.00 83 ILE A CA 1
ATOM 619 C C . ILE A 1 83 ? -7.513 8.497 -2.162 1.00 87.00 83 ILE A C 1
ATOM 621 O O . ILE A 1 83 ? -6.892 7.956 -3.074 1.00 87.00 83 ILE A O 1
ATOM 625 N N . GLY A 1 84 ? -7.573 9.817 -1.987 1.00 78.44 84 GLY A N 1
ATOM 626 C CA . GLY A 1 84 ? -7.019 10.771 -2.943 1.00 78.44 84 GLY A CA 1
ATOM 627 C C . GLY A 1 84 ? -7.885 10.917 -4.193 1.00 78.44 84 GLY A C 1
ATOM 628 O O . GLY A 1 84 ? -8.998 10.393 -4.263 1.00 78.44 84 GLY A O 1
ATOM 629 N N . ASP A 1 85 ? -7.357 11.651 -5.168 1.00 79.38 85 ASP A N 1
ATOM 630 C CA . ASP A 1 85 ? -7.988 11.836 -6.471 1.00 79.38 85 ASP A CA 1
ATOM 631 C C . ASP A 1 85 ? -7.697 10.603 -7.337 1.00 79.38 85 ASP A C 1
ATOM 633 O O . ASP A 1 85 ? -6.744 10.580 -8.116 1.00 79.38 85 ASP A O 1
ATOM 637 N N . VAL A 1 86 ? -8.483 9.540 -7.134 1.00 75.06 86 VAL A N 1
ATOM 638 C CA . VAL A 1 86 ? -8.424 8.336 -7.976 1.00 75.06 86 VAL A CA 1
ATOM 639 C C . VAL A 1 86 ? -8.721 8.759 -9.420 1.00 75.06 86 VAL A C 1
ATOM 641 O O . VAL A 1 86 ? -9.760 9.390 -9.636 1.00 75.06 86 VAL A O 1
ATOM 644 N N . PRO A 1 87 ? -7.841 8.454 -10.394 1.00 70.94 87 PRO A N 1
ATOM 645 C CA . PRO A 1 87 ? -8.087 8.778 -11.793 1.00 70.94 87 PRO A CA 1
ATOM 646 C C . PRO A 1 87 ? -9.443 8.227 -12.244 1.00 70.94 87 PRO A C 1
ATOM 648 O O . PRO A 1 87 ? -9.767 7.073 -11.969 1.00 70.94 87 PRO A O 1
ATOM 651 N N . GLU A 1 88 ? -10.243 9.058 -12.910 1.00 67.19 88 GLU A N 1
ATOM 652 C CA . GLU A 1 88 ? -11.419 8.572 -13.630 1.00 67.19 88 GLU A CA 1
ATOM 653 C C . GLU A 1 88 ? -10.913 7.851 -14.891 1.00 67.19 88 GLU A C 1
ATOM 655 O O . GLU A 1 88 ? -10.179 8.461 -15.671 1.00 67.19 88 GLU A O 1
ATOM 660 N N . ASP A 1 89 ? -11.247 6.562 -15.032 1.00 56.38 89 ASP A N 1
ATOM 661 C CA . ASP A 1 89 ? -10.910 5.712 -16.193 1.00 56.38 89 ASP A CA 1
ATOM 662 C C . ASP A 1 89 ? -11.241 6.358 -17.555 1.00 56.38 89 ASP A C 1
ATOM 664 O O . ASP A 1 89 ? -12.340 6.955 -17.699 1.00 56.38 89 ASP A O 1
#

Organism: NCBI:txid1226753

Sequence (89 aa):
MITFEQARSTVAADAAVREFFGDGFTVDEFGWQNDDVYLMSVDAADGVALFDTPAILVDKTTGMVIQKTGLLGIPSAPDLQPIGDVPED

Radius of gyration: 12.19 Å; chains: 1; bounding box: 30×26×32 Å